Protein AF-V5A1P6-F1 (afdb_monomer_lite)

Secondary structure (DSSP, 8-state):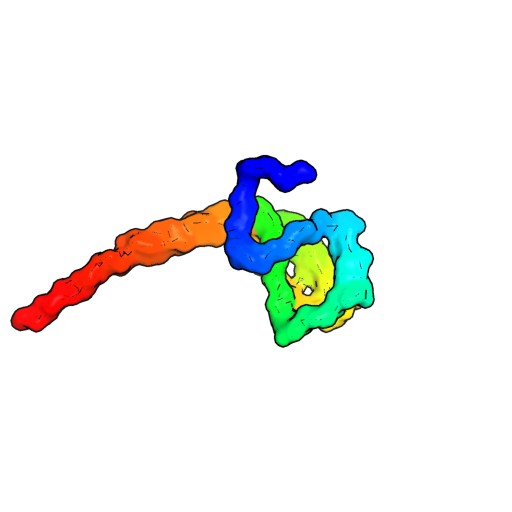
--SSS---TT-----GGGHHHHHHH---SSPEEE--SSSHHHHHHHHHHHHTT--EEE-TTHHHHHHHHHHHHGGG--------

Sequence (84 aa):
MREAQGWIDGDENVPLGKLRDWAADADPGGEVFTYCKIGKSSYMATRILAEHGIDARSLTGGYYRYEAAVADDESDTEPARAYS

Structure (mmCIF, N/CA/C/O backbone):
data_AF-V5A1P6-F1
#
_entry.id   AF-V5A1P6-F1
#
loop_
_atom_site.group_PDB
_atom_site.id
_atom_site.type_symbol
_atom_site.label_atom_id
_atom_site.label_alt_id
_atom_site.label_comp_id
_atom_site.label_asym_id
_atom_site.label_entity_id
_atom_site.label_seq_id
_atom_site.pdbx_PDB_ins_code
_atom_site.Cartn_x
_atom_site.Cartn_y
_atom_site.Cartn_z
_atom_site.occupancy
_atom_site.B_iso_or_equiv
_atom_site.auth_seq_id
_atom_site.auth_comp_id
_atom_site.auth_asym_id
_atom_site.auth_atom_id
_atom_site.pdbx_PDB_model_num
ATOM 1 N N . MET A 1 1 ? 1.110 14.445 -6.404 1.00 38.62 1 MET A N 1
ATOM 2 C CA . MET A 1 1 ? 1.784 14.396 -7.718 1.00 38.62 1 MET A CA 1
ATOM 3 C C . MET A 1 1 ? 1.774 12.957 -8.197 1.00 38.62 1 MET A C 1
ATOM 5 O O . MET A 1 1 ? 2.654 12.185 -7.830 1.00 38.62 1 MET A O 1
ATOM 9 N N . ARG A 1 2 ? 0.715 12.593 -8.923 1.00 51.69 2 ARG A N 1
ATOM 10 C CA . ARG A 1 2 ? 0.587 11.320 -9.632 1.00 51.69 2 ARG A CA 1
ATOM 11 C C . ARG A 1 2 ? 0.944 11.626 -11.085 1.00 51.69 2 ARG A C 1
ATOM 13 O O . ARG A 1 2 ? 0.057 11.770 -11.901 1.00 51.69 2 ARG A O 1
ATOM 20 N N . GLU A 1 3 ? 2.227 11.859 -11.359 1.00 42.53 3 GLU A N 1
ATOM 21 C CA . GLU A 1 3 ? 2.721 12.084 -12.722 1.00 42.53 3 GLU A CA 1
ATOM 22 C C . GLU A 1 3 ? 4.075 11.364 -12.877 1.00 42.53 3 GLU A C 1
ATOM 24 O O . GLU A 1 3 ? 5.055 11.691 -12.202 1.00 42.53 3 GLU A O 1
ATOM 29 N N . ALA A 1 4 ? 4.067 10.328 -13.726 1.00 47.53 4 ALA A N 1
ATOM 30 C CA . ALA A 1 4 ? 5.218 9.698 -14.384 1.00 47.53 4 ALA A CA 1
ATOM 31 C C . ALA A 1 4 ? 6.160 8.753 -13.600 1.00 47.53 4 ALA A C 1
ATOM 33 O O . ALA A 1 4 ? 7.358 8.777 -13.865 1.00 47.53 4 ALA A O 1
ATOM 34 N N . GLN A 1 5 ? 5.699 7.927 -12.646 1.00 64.75 5 GLN A N 1
ATOM 35 C CA . GLN A 1 5 ? 6.624 7.033 -11.898 1.00 64.75 5 GLN A CA 1
ATOM 36 C C . GLN A 1 5 ? 6.189 5.564 -11.783 1.00 64.75 5 GLN A C 1
ATOM 38 O O . GLN A 1 5 ? 6.655 4.873 -10.881 1.00 64.75 5 GLN A O 1
ATOM 43 N N . GLY A 1 6 ? 5.351 5.113 -12.723 1.00 75.31 6 GLY A N 1
ATOM 4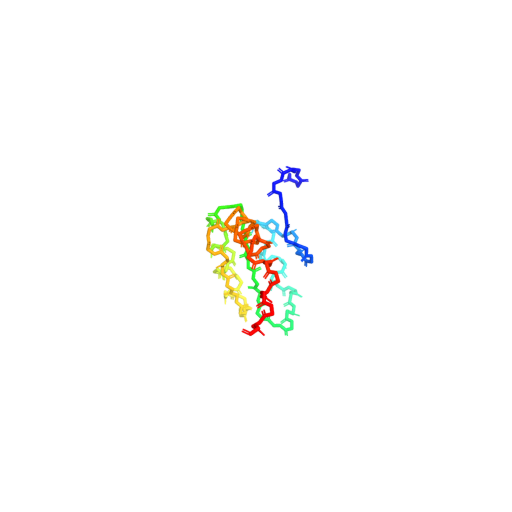4 C CA . GLY A 1 6 ? 4.884 3.730 -12.824 1.00 75.31 6 GLY A CA 1
ATOM 45 C C . GLY A 1 6 ? 3.905 3.315 -11.722 1.00 75.31 6 GLY A C 1
ATOM 46 O O . GLY A 1 6 ? 3.872 3.907 -10.638 1.00 75.31 6 GLY A O 1
ATOM 47 N N . TRP A 1 7 ? 3.046 2.350 -12.034 1.00 89.00 7 TRP A N 1
ATOM 48 C CA . TRP A 1 7 ? 2.072 1.773 -11.109 1.00 89.00 7 TRP A CA 1
ATOM 49 C C . TRP A 1 7 ? 1.837 0.305 -11.458 1.00 89.00 7 TRP A C 1
ATOM 51 O O . TRP A 1 7 ? 2.076 -0.118 -12.586 1.00 89.00 7 TRP A O 1
ATOM 61 N N . ILE A 1 8 ? 1.387 -0.465 -10.476 1.00 89.50 8 ILE A N 1
ATOM 62 C CA . ILE A 1 8 ? 0.950 -1.846 -10.674 1.00 89.50 8 ILE A CA 1
ATOM 63 C C . ILE A 1 8 ? -0.534 -1.810 -11.037 1.00 89.50 8 ILE A C 1
ATOM 65 O O . ILE A 1 8 ? -1.308 -1.109 -10.384 1.00 89.50 8 ILE A O 1
ATOM 69 N N . ASP A 1 9 ? -0.940 -2.530 -12.081 1.00 88.81 9 ASP A N 1
ATOM 70 C CA . ASP A 1 9 ? -2.344 -2.557 -12.489 1.00 88.81 9 ASP A CA 1
ATOM 71 C C . ASP A 1 9 ? -3.248 -3.082 -11.365 1.00 88.81 9 ASP A C 1
ATOM 73 O O . ASP A 1 9 ? -2.941 -4.065 -10.690 1.00 88.81 9 ASP A O 1
ATOM 77 N N . GLY A 1 10 ? -4.371 -2.391 -11.157 1.00 88.69 10 GLY A N 1
ATOM 78 C CA . GLY A 1 10 ? -5.294 -2.664 -10.054 1.00 88.69 10 GLY A CA 1
ATOM 79 C C . GLY A 1 10 ? -4.896 -2.039 -8.713 1.00 88.69 10 GLY A C 1
ATOM 80 O O . GLY A 1 10 ? -5.584 -2.282 -7.724 1.00 88.69 10 GLY A O 1
ATOM 81 N N . ASP A 1 11 ? -3.831 -1.230 -8.653 1.00 91.31 11 ASP A N 1
ATOM 82 C CA . ASP A 1 11 ? -3.460 -0.536 -7.421 1.00 91.31 11 ASP A CA 1
ATOM 83 C C . ASP A 1 11 ? -4.400 0.619 -7.042 1.00 91.31 11 ASP A C 1
ATOM 85 O O . ASP A 1 11 ? -5.020 1.288 -7.873 1.00 91.31 11 ASP A O 1
ATOM 89 N N . GLU A 1 12 ? -4.441 0.910 -5.742 1.00 91.06 12 GLU A N 1
ATOM 90 C CA . GLU A 1 12 ? -5.051 2.123 -5.215 1.00 91.06 12 GLU A CA 1
ATOM 91 C C . GLU A 1 12 ? -3.966 3.079 -4.710 1.00 91.06 12 GLU A C 1
ATOM 93 O O . GLU A 1 12 ? -3.162 2.757 -3.832 1.00 91.06 12 GLU A O 1
ATOM 98 N N . ASN A 1 13 ? -3.941 4.303 -5.246 1.00 90.69 13 ASN A N 1
ATOM 99 C CA . ASN A 1 13 ? -2.967 5.297 -4.811 1.00 90.69 13 ASN A CA 1
ATOM 100 C C . ASN A 1 13 ? -3.435 6.039 -3.558 1.00 90.69 13 ASN A C 1
ATOM 102 O O . ASN A 1 13 ? -4.153 7.036 -3.644 1.00 90.69 13 ASN A O 1
ATOM 106 N N . VAL A 1 14 ? -2.922 5.611 -2.406 1.00 92.38 14 VAL A N 1
ATOM 107 C CA . VAL A 1 14 ? -3.159 6.263 -1.115 1.00 92.38 14 VAL A CA 1
ATOM 108 C C . VAL A 1 14 ? -1.890 6.997 -0.655 1.00 92.38 14 VAL A C 1
ATOM 110 O O . VAL A 1 14 ? -0.875 6.365 -0.348 1.00 92.38 14 VAL A O 1
ATOM 113 N N . PRO A 1 15 ? -1.881 8.344 -0.595 1.00 90.38 15 PRO A N 1
ATOM 114 C CA . PRO A 1 15 ? -0.758 9.086 -0.029 1.00 90.38 15 PRO A CA 1
ATOM 115 C C . PRO A 1 15 ? -0.532 8.713 1.440 1.00 90.38 15 PRO A C 1
ATOM 117 O O . PRO A 1 15 ? -1.485 8.661 2.209 1.00 90.38 15 PRO A O 1
ATOM 120 N N . LEU A 1 16 ? 0.727 8.564 1.869 1.00 90.12 16 LEU A N 1
ATOM 121 C CA . LEU A 1 16 ? 1.060 8.137 3.240 1.00 90.12 16 LEU A CA 1
ATOM 122 C C . LEU A 1 16 ? 0.385 8.993 4.332 1.00 90.12 16 LEU A C 1
ATOM 124 O O . LEU A 1 16 ? -0.041 8.466 5.352 1.00 90.12 16 LEU A O 1
ATOM 128 N N . GLY A 1 17 ? 0.253 10.306 4.109 1.00 92.12 17 GLY A N 1
ATOM 129 C CA . GLY A 1 17 ? -0.420 11.214 5.046 1.00 92.12 17 GLY A CA 1
ATOM 130 C C . GLY A 1 17 ? -1.932 10.991 5.181 1.00 92.12 17 GLY A C 1
ATOM 131 O O . GLY A 1 17 ? -2.494 11.392 6.188 1.00 92.12 17 GLY A O 1
ATOM 132 N N . LYS A 1 18 ? -2.566 10.339 4.200 1.00 94.25 18 LYS A N 1
ATOM 133 C CA . LYS A 1 18 ? -3.993 9.974 4.190 1.00 94.25 18 LYS A CA 1
ATOM 134 C C . LYS A 1 18 ? -4.236 8.502 4.536 1.00 94.25 18 LYS A C 1
ATOM 136 O O . LYS A 1 18 ? -5.378 8.071 4.604 1.00 94.25 18 LYS A O 1
ATOM 141 N N . LEU A 1 19 ? -3.169 7.724 4.732 1.00 95.19 19 LEU A N 1
ATOM 142 C CA . LEU A 1 19 ? -3.270 6.278 4.912 1.00 95.19 19 LEU A CA 1
ATOM 143 C C . LEU A 1 19 ? -3.996 5.892 6.202 1.00 95.19 19 LEU A C 1
ATOM 145 O O . LEU A 1 19 ? -4.662 4.870 6.226 1.00 95.19 19 LEU A O 1
ATOM 149 N N . ARG A 1 20 ? -3.886 6.707 7.258 1.00 95.69 20 ARG A N 1
ATO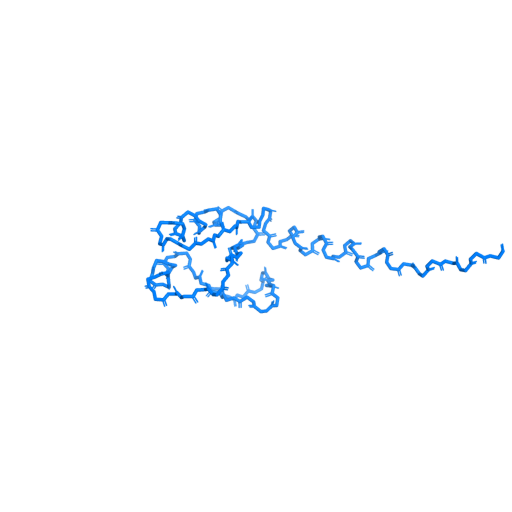M 150 C CA . ARG A 1 20 ? -4.606 6.468 8.519 1.00 95.69 20 ARG A CA 1
ATOM 151 C C . ARG A 1 20 ? -6.111 6.615 8.355 1.00 95.69 20 ARG A C 1
ATOM 153 O O . ARG A 1 20 ? -6.847 5.770 8.840 1.00 95.69 20 ARG A O 1
ATOM 160 N N . ASP A 1 21 ? -6.537 7.657 7.645 1.00 96.50 21 ASP A N 1
ATOM 161 C CA . ASP A 1 21 ? -7.954 7.895 7.366 1.00 96.50 21 ASP A CA 1
ATOM 162 C C . ASP A 1 21 ? -8.505 6.765 6.493 1.00 96.50 21 ASP A C 1
ATOM 164 O O . ASP A 1 21 ? -9.531 6.183 6.810 1.00 96.50 21 ASP A O 1
ATOM 168 N N . TRP A 1 22 ? -7.761 6.379 5.452 1.00 95.44 22 TRP A N 1
ATOM 169 C CA . TRP A 1 22 ? -8.104 5.222 4.627 1.00 95.44 22 TRP A CA 1
ATOM 170 C C . TRP A 1 22 ? -8.229 3.937 5.458 1.00 95.44 22 TRP A C 1
ATOM 172 O O . TRP A 1 22 ? -9.221 3.227 5.352 1.00 95.44 22 TRP A O 1
ATOM 182 N N . ALA A 1 23 ? -7.256 3.660 6.330 1.00 96.00 23 ALA A N 1
ATOM 183 C CA . ALA A 1 23 ? -7.224 2.453 7.153 1.00 96.00 23 ALA A CA 1
ATOM 184 C C . ALA A 1 23 ? -8.305 2.419 8.243 1.00 96.00 23 ALA A C 1
ATOM 186 O O . ALA A 1 23 ? -8.557 1.361 8.809 1.00 96.00 23 ALA A O 1
ATOM 187 N N . ALA A 1 24 ? -8.917 3.557 8.581 1.00 96.06 24 ALA A N 1
ATOM 188 C CA . ALA A 1 24 ? -10.011 3.606 9.545 1.00 96.06 24 ALA A CA 1
ATOM 189 C C . ALA A 1 24 ? -11.316 3.023 8.976 1.00 96.06 24 ALA A C 1
ATOM 191 O O . ALA A 1 24 ? -12.084 2.432 9.731 1.00 96.06 24 ALA A O 1
ATOM 192 N N . ASP A 1 25 ? -11.530 3.162 7.665 1.00 95.38 25 ASP A N 1
ATOM 193 C CA . ASP A 1 25 ? -12.750 2.730 6.971 1.00 95.38 25 ASP A CA 1
ATOM 194 C C . ASP A 1 25 ? -12.521 1.520 6.041 1.00 95.38 25 ASP A C 1
ATOM 196 O O . ASP A 1 25 ? -13.464 1.011 5.432 1.00 95.38 25 ASP A O 1
ATOM 200 N N . ALA A 1 26 ? -11.274 1.064 5.896 1.00 93.12 26 ALA A N 1
ATOM 201 C CA . ALA A 1 26 ? -10.921 -0.039 5.012 1.00 93.12 26 ALA A CA 1
ATOM 202 C C . ALA A 1 26 ? -11.307 -1.404 5.607 1.00 93.12 26 ALA A C 1
ATOM 204 O O . ALA A 1 26 ? -10.915 -1.742 6.721 1.00 93.12 26 ALA A O 1
ATOM 205 N N . ASP A 1 27 ? -11.983 -2.225 4.801 1.00 91.38 27 ASP A N 1
ATOM 206 C CA . ASP A 1 27 ? -12.229 -3.649 5.061 1.00 91.38 27 ASP A CA 1
ATOM 207 C C . ASP A 1 27 ? -11.638 -4.482 3.910 1.00 91.38 27 ASP A C 1
ATOM 209 O O . ASP A 1 27 ? -12.350 -4.892 2.984 1.00 91.38 27 ASP A O 1
ATOM 213 N N . PRO A 1 28 ? -10.301 -4.637 3.860 1.00 87.50 28 PRO A N 1
ATOM 214 C CA . PRO A 1 28 ? -9.674 -5.410 2.806 1.00 87.50 28 PRO A CA 1
ATOM 215 C C . PRO A 1 28 ? -10.009 -6.891 3.004 1.00 87.50 28 PRO A C 1
ATOM 217 O O . PRO A 1 28 ? -9.662 -7.494 4.015 1.00 87.50 28 PRO A O 1
ATOM 220 N N . GLY A 1 29 ? -10.627 -7.512 1.996 1.00 89.38 29 GLY A N 1
ATOM 221 C CA . GLY A 1 29 ? -10.968 -8.942 2.002 1.00 89.38 29 GLY A CA 1
ATOM 222 C C . GLY A 1 29 ? -9.765 -9.903 1.959 1.00 89.38 29 GLY A C 1
ATOM 223 O O . GLY A 1 29 ? -9.938 -11.074 1.624 1.00 89.38 29 GLY A O 1
ATOM 224 N N . GLY A 1 30 ? -8.550 -9.422 2.235 1.00 91.31 30 GLY A N 1
ATOM 225 C CA . GLY A 1 30 ? -7.299 -10.170 2.171 1.00 91.31 30 GLY A CA 1
ATOM 226 C C . GLY A 1 30 ? -6.074 -9.320 2.530 1.00 91.31 30 GLY A C 1
ATOM 227 O O . GLY A 1 30 ? -6.195 -8.173 2.955 1.00 91.31 30 GLY A O 1
ATOM 228 N N . GLU A 1 31 ? -4.886 -9.900 2.348 1.00 95.06 31 GLU A N 1
ATOM 229 C CA . GLU A 1 31 ? -3.603 -9.237 2.618 1.00 95.06 31 GLU A CA 1
ATOM 230 C C . GLU A 1 31 ? -3.382 -8.029 1.690 1.00 95.06 31 GLU A C 1
ATOM 232 O O . GLU A 1 31 ? -3.520 -8.123 0.468 1.00 95.06 31 GLU A O 1
ATOM 237 N N . VAL A 1 32 ? -2.993 -6.892 2.272 1.00 95.56 32 VAL A N 1
ATOM 238 C CA . VAL A 1 32 ? -2.714 -5.651 1.542 1.00 95.56 32 VAL A CA 1
ATOM 239 C C . VAL A 1 32 ? -1.230 -5.549 1.201 1.00 95.56 32 VAL A C 1
ATOM 241 O O . VAL A 1 32 ? -0.361 -5.480 2.073 1.00 95.56 32 VAL A O 1
ATOM 244 N N . PHE A 1 33 ? -0.915 -5.431 -0.085 1.00 94.88 33 PHE A N 1
ATOM 245 C CA . PHE A 1 33 ? 0.442 -5.123 -0.526 1.00 94.88 33 PHE A CA 1
ATOM 246 C C . PHE A 1 33 ? 0.639 -3.617 -0.649 1.00 94.88 33 PHE A C 1
ATOM 248 O O . PHE A 1 33 ? -0.053 -2.930 -1.395 1.00 94.88 33 PHE A O 1
ATOM 255 N N . THR A 1 34 ? 1.633 -3.095 0.061 1.00 95.00 34 THR A N 1
ATOM 256 C CA . THR A 1 34 ? 2.053 -1.702 -0.070 1.00 95.00 34 THR A CA 1
ATOM 257 C C . THR A 1 34 ? 3.314 -1.624 -0.910 1.00 95.00 34 THR A C 1
ATOM 259 O O . THR A 1 34 ? 4.205 -2.470 -0.810 1.00 95.00 34 THR A O 1
ATOM 262 N N . TYR A 1 35 ? 3.441 -0.559 -1.693 1.00 94.50 35 TYR A N 1
ATOM 263 C CA . TYR A 1 35 ? 4.673 -0.260 -2.402 1.00 94.50 35 TYR A CA 1
ATOM 264 C C . TYR A 1 35 ? 4.847 1.249 -2.573 1.00 94.50 35 TYR A C 1
ATOM 266 O O . TYR A 1 35 ? 3.936 2.058 -2.408 1.00 94.50 35 TYR A O 1
ATOM 274 N N . CYS A 1 36 ? 6.078 1.646 -2.852 1.00 90.44 36 CYS A N 1
ATOM 275 C CA . CYS A 1 36 ? 6.380 2.958 -3.405 1.00 90.44 36 CYS A CA 1
ATOM 276 C C . CYS A 1 36 ? 7.489 2.774 -4.436 1.00 90.44 36 CYS A C 1
ATOM 278 O O . CYS A 1 36 ? 7.839 1.647 -4.756 1.00 90.44 36 CYS A O 1
ATOM 280 N N . LYS A 1 37 ? 8.095 3.847 -4.936 1.00 88.19 37 LYS A N 1
ATOM 281 C CA . LYS A 1 37 ? 9.084 3.754 -6.025 1.00 88.19 37 LYS A CA 1
ATOM 282 C C . LYS A 1 37 ? 10.292 2.877 -5.690 1.00 88.19 37 LYS A C 1
ATOM 284 O O . LYS A 1 37 ? 10.693 2.058 -6.500 1.00 88.19 37 LYS A O 1
ATOM 289 N N . ILE A 1 38 ? 10.834 3.042 -4.479 1.00 87.62 38 ILE A N 1
ATOM 290 C CA . ILE A 1 38 ? 12.070 2.382 -4.013 1.00 87.62 38 ILE A CA 1
ATOM 291 C C . ILE A 1 38 ? 11.908 1.671 -2.657 1.00 87.62 38 ILE A C 1
ATOM 293 O O . ILE A 1 38 ? 12.881 1.403 -1.961 1.00 87.62 38 ILE A O 1
ATOM 297 N N . GLY A 1 39 ? 10.673 1.443 -2.205 1.00 83.25 39 GLY A N 1
ATOM 298 C CA . GLY A 1 39 ? 10.361 0.689 -0.979 1.00 83.25 39 GLY A CA 1
ATOM 299 C C . GLY A 1 39 ? 10.427 1.449 0.359 1.00 83.25 39 GLY A C 1
ATOM 300 O O . GLY A 1 39 ? 9.832 0.995 1.331 1.00 83.25 39 GLY A O 1
ATOM 301 N N . LYS A 1 40 ? 11.057 2.633 0.450 1.00 84.94 40 LYS A N 1
ATOM 302 C CA . LYS A 1 40 ? 11.255 3.333 1.747 1.00 84.94 40 LYS A CA 1
ATOM 303 C C . LYS A 1 40 ? 9.961 3.643 2.516 1.00 84.94 40 LYS A C 1
ATOM 305 O O . LYS A 1 40 ? 9.847 3.330 3.695 1.00 84.94 40 LYS A O 1
ATOM 310 N N . SER A 1 41 ? 8.987 4.279 1.867 1.00 89.81 41 SER A N 1
ATOM 311 C CA . SER A 1 41 ? 7.719 4.657 2.516 1.00 89.81 41 SER A CA 1
ATOM 312 C C . SER A 1 41 ? 6.715 3.506 2.607 1.00 89.81 41 SER A C 1
ATOM 314 O O . SER A 1 41 ? 5.761 3.602 3.370 1.00 89.81 41 SER A O 1
ATOM 316 N N . SER A 1 42 ? 6.932 2.421 1.862 1.00 90.62 42 SER A N 1
ATOM 317 C CA . SER A 1 42 ? 6.072 1.235 1.898 1.00 90.62 42 SER A CA 1
ATOM 318 C C . SER A 1 42 ? 6.194 0.481 3.224 1.00 90.62 42 SER A C 1
ATOM 320 O O . SER A 1 42 ? 5.187 0.049 3.777 1.00 90.62 42 SER A O 1
ATOM 322 N N . TYR A 1 43 ? 7.392 0.421 3.810 1.00 91.00 43 TYR A N 1
ATOM 323 C CA . TYR A 1 43 ? 7.554 -0.122 5.159 1.00 91.00 43 TYR A CA 1
ATOM 324 C C . TYR A 1 43 ? 6.743 0.664 6.202 1.00 91.00 43 TYR A C 1
ATOM 326 O O . TYR A 1 43 ? 6.053 0.074 7.029 1.00 91.00 43 TYR A O 1
ATOM 334 N N . MET A 1 44 ? 6.771 2.000 6.128 1.00 93.38 44 MET A N 1
ATOM 335 C CA . MET A 1 44 ? 5.980 2.850 7.027 1.00 93.38 44 MET A CA 1
ATOM 336 C C . MET A 1 44 ? 4.479 2.638 6.828 1.00 93.38 44 MET A C 1
ATOM 338 O O . MET A 1 44 ? 3.745 2.545 7.806 1.00 93.38 44 MET A O 1
ATOM 342 N N . ALA A 1 45 ? 4.033 2.513 5.575 1.00 95.38 45 ALA A N 1
ATOM 343 C CA . ALA A 1 45 ? 2.646 2.194 5.263 1.00 95.38 45 ALA A CA 1
ATOM 344 C C . ALA A 1 45 ? 2.220 0.856 5.880 1.00 95.38 45 ALA A C 1
ATOM 346 O O . ALA A 1 45 ? 1.195 0.791 6.544 1.00 95.38 45 ALA A O 1
ATOM 347 N N . THR A 1 46 ? 3.056 -0.177 5.753 1.00 95.62 46 THR A N 1
ATOM 348 C CA . THR A 1 46 ? 2.806 -1.500 6.346 1.00 95.62 46 THR A CA 1
ATOM 349 C C . THR A 1 46 ? 2.638 -1.418 7.865 1.00 95.62 46 THR A C 1
ATOM 351 O O . THR A 1 46 ? 1.752 -2.054 8.424 1.00 95.62 46 THR A O 1
ATOM 354 N N . ARG A 1 47 ? 3.452 -0.601 8.550 1.00 95.50 47 ARG A N 1
ATOM 355 C CA . ARG A 1 47 ? 3.320 -0.397 10.001 1.00 95.50 47 ARG A CA 1
ATOM 356 C C . ARG A 1 47 ? 2.017 0.301 10.377 1.00 95.50 47 ARG A C 1
ATOM 358 O O . ARG A 1 47 ? 1.362 -0.162 11.298 1.00 95.50 47 ARG A O 1
ATOM 365 N N . ILE A 1 48 ? 1.631 1.341 9.639 1.00 96.38 48 ILE A N 1
ATOM 366 C CA . ILE A 1 48 ? 0.357 2.042 9.857 1.00 96.38 48 ILE A CA 1
ATOM 367 C C . ILE A 1 48 ? -0.823 1.079 9.676 1.00 96.38 48 ILE A C 1
ATOM 369 O O . ILE A 1 48 ? -1.710 1.045 10.516 1.00 96.38 48 ILE A O 1
ATOM 373 N N . LEU A 1 49 ? -0.824 0.268 8.617 1.00 96.62 49 LEU A N 1
ATOM 374 C CA . LEU A 1 49 ? -1.893 -0.704 8.372 1.00 96.62 49 LEU A CA 1
ATOM 375 C C . LEU A 1 49 ? -1.976 -1.762 9.481 1.00 96.62 49 LEU A C 1
ATOM 377 O O . LEU A 1 49 ? -3.065 -2.053 9.971 1.00 96.62 49 LEU A O 1
ATOM 381 N N . ALA A 1 50 ? -0.829 -2.258 9.949 1.00 95.69 50 ALA A N 1
ATOM 382 C CA . ALA A 1 50 ? -0.779 -3.212 11.053 1.00 95.69 50 ALA A CA 1
ATOM 383 C C . ALA A 1 50 ? -1.341 -2.635 12.368 1.00 95.69 50 ALA A C 1
ATOM 385 O O . ALA A 1 50 ? -1.978 -3.362 13.126 1.00 95.69 50 ALA A O 1
ATOM 386 N N . GLU A 1 51 ? -1.156 -1.335 12.638 1.00 96.38 51 GLU A N 1
ATOM 387 C CA . GLU A 1 51 ? -1.770 -0.661 13.798 1.00 96.38 51 GLU A CA 1
ATOM 388 C C . GLU A 1 51 ? -3.306 -0.634 13.725 1.00 96.38 51 GLU A C 1
ATOM 390 O O . GLU A 1 51 ? -3.967 -0.570 14.760 1.00 96.38 51 GLU A O 1
ATOM 395 N N . HIS A 1 52 ? -3.874 -0.733 12.522 1.00 95.94 52 HIS A N 1
ATOM 396 C CA . HIS A 1 52 ? -5.314 -0.813 12.273 1.00 95.94 52 HIS A CA 1
ATOM 397 C C . HIS A 1 52 ? -5.824 -2.262 12.149 1.00 95.94 52 HIS A C 1
ATOM 399 O O . HIS A 1 52 ? -6.980 -2.481 11.801 1.00 95.94 52 HIS A O 1
ATOM 405 N N . GLY A 1 53 ? -4.985 -3.265 12.436 1.00 95.50 53 GLY A N 1
ATOM 406 C CA . GLY A 1 53 ? -5.360 -4.680 12.341 1.00 95.50 53 GLY A CA 1
ATOM 407 C C . GLY A 1 53 ? -5.446 -5.219 10.910 1.00 95.50 53 GLY A C 1
ATOM 408 O O . GLY A 1 53 ? -5.926 -6.332 10.713 1.00 95.50 53 GLY A O 1
ATOM 409 N N . ILE A 1 54 ? -4.968 -4.457 9.923 1.00 97.12 54 ILE A N 1
ATOM 410 C CA . ILE A 1 54 ? -4.920 -4.873 8.521 1.00 97.12 54 ILE A CA 1
ATOM 411 C C . ILE A 1 54 ? -3.638 -5.677 8.292 1.00 97.12 54 ILE A C 1
ATOM 413 O O . ILE A 1 54 ? -2.535 -5.183 8.546 1.00 97.12 54 ILE A O 1
ATOM 417 N N . ASP A 1 55 ? -3.780 -6.904 7.786 1.00 97.06 55 ASP A N 1
ATOM 418 C CA . ASP A 1 55 ? -2.634 -7.710 7.366 1.00 97.06 55 ASP A CA 1
ATOM 419 C C . ASP A 1 55 ? -2.010 -7.092 6.113 1.00 97.06 55 ASP A C 1
ATOM 421 O O . ASP A 1 55 ? -2.686 -6.884 5.102 1.00 97.06 55 ASP A O 1
ATOM 425 N N . ALA A 1 56 ? -0.730 -6.739 6.194 1.00 96.25 56 ALA A N 1
ATOM 426 C CA . ALA A 1 56 ? -0.062 -5.998 5.142 1.00 96.25 56 ALA A CA 1
ATOM 427 C C . ALA A 1 56 ? 1.401 -6.405 4.967 1.00 96.25 56 ALA A C 1
ATOM 429 O O . ALA A 1 56 ? 2.127 -6.666 5.931 1.00 96.25 56 ALA A O 1
ATOM 430 N N . ARG A 1 57 ? 1.873 -6.360 3.717 1.00 95.38 57 ARG A N 1
ATOM 431 C CA . ARG A 1 57 ? 3.279 -6.593 3.358 1.00 95.38 57 ARG A CA 1
ATOM 432 C C . ARG A 1 57 ? 3.837 -5.485 2.480 1.00 95.38 57 ARG A C 1
ATOM 434 O O . ARG A 1 57 ? 3.148 -4.881 1.662 1.00 95.38 57 ARG A O 1
ATOM 441 N N . SER A 1 58 ? 5.131 -5.228 2.645 1.00 93.06 58 SER A N 1
ATOM 442 C CA . SER A 1 58 ? 5.872 -4.265 1.833 1.00 93.06 58 SER A CA 1
ATOM 443 C C . SER A 1 58 ? 6.548 -4.963 0.656 1.00 93.06 58 SER A C 1
ATOM 445 O O . SER A 1 58 ? 7.349 -5.884 0.846 1.00 93.06 58 SER A O 1
ATOM 447 N N . LEU A 1 59 ? 6.293 -4.477 -0.559 1.00 91.31 59 LEU A N 1
ATOM 448 C CA . LEU A 1 59 ? 7.073 -4.829 -1.745 1.00 91.31 59 LEU A CA 1
ATOM 449 C C . LEU A 1 59 ? 8.484 -4.238 -1.626 1.00 91.31 59 LEU A C 1
ATOM 451 O O . LEU A 1 59 ? 8.733 -3.045 -1.838 1.00 91.31 59 LEU A O 1
ATOM 455 N N . THR A 1 60 ? 9.429 -5.103 -1.263 1.00 87.06 60 THR A N 1
ATOM 456 C CA . THR A 1 60 ? 10.823 -4.724 -1.019 1.00 87.06 60 THR A CA 1
ATOM 457 C C . THR A 1 60 ? 11.515 -4.324 -2.317 1.00 87.06 60 THR A C 1
ATOM 459 O O . THR A 1 60 ? 11.627 -5.125 -3.238 1.00 87.06 60 THR A O 1
ATOM 462 N N . GLY A 1 61 ? 12.059 -3.107 -2.361 1.00 86.12 61 GLY A N 1
ATOM 463 C CA . GLY A 1 61 ? 12.671 -2.525 -3.563 1.00 86.12 61 GLY A CA 1
ATOM 464 C C . GLY A 1 61 ? 11.708 -1.668 -4.386 1.00 86.12 61 GLY A C 1
ATOM 465 O O . GLY A 1 61 ? 12.162 -0.897 -5.225 1.00 86.12 61 GLY A O 1
ATOM 466 N N . GLY A 1 62 ? 10.411 -1.704 -4.070 1.00 90.75 62 GLY A N 1
ATOM 467 C CA . GLY A 1 62 ? 9.412 -0.840 -4.683 1.00 90.75 62 GLY A CA 1
ATOM 468 C C . GLY A 1 62 ? 9.099 -1.164 -6.143 1.00 90.75 62 GLY A C 1
ATOM 469 O O . GLY A 1 62 ? 9.482 -2.210 -6.662 1.00 90.75 62 GLY A O 1
ATOM 470 N N . TYR A 1 63 ? 8.395 -0.235 -6.789 1.00 91.75 63 TYR A N 1
ATOM 471 C CA . TYR A 1 63 ? 7.913 -0.365 -8.162 1.00 91.75 63 TYR A CA 1
ATOM 472 C C . TYR A 1 63 ? 9.036 -0.685 -9.154 1.00 91.75 63 TYR A C 1
ATOM 474 O O . TYR A 1 63 ? 8.884 -1.602 -9.944 1.00 91.75 63 TYR A O 1
ATOM 482 N N . TYR A 1 64 ? 10.192 -0.016 -9.077 1.00 90.25 64 TYR A N 1
ATOM 483 C CA . TYR A 1 64 ? 11.263 -0.252 -10.056 1.00 90.25 64 TYR A CA 1
ATOM 484 C C . TYR A 1 64 ? 11.836 -1.669 -9.993 1.00 90.25 64 TYR A C 1
ATOM 486 O O . TYR A 1 64 ? 12.240 -2.219 -11.011 1.00 90.25 64 TYR A O 1
ATOM 494 N N . ARG A 1 65 ? 11.863 -2.284 -8.804 1.00 90.88 65 ARG A N 1
ATOM 495 C CA . ARG A 1 65 ? 12.279 -3.685 -8.688 1.00 90.88 65 ARG A CA 1
ATOM 496 C C . ARG A 1 65 ? 11.206 -4.631 -9.216 1.00 90.88 65 ARG A C 1
ATOM 498 O O . ARG A 1 65 ? 11.553 -5.632 -9.828 1.00 90.88 65 ARG A O 1
ATOM 505 N N . TYR A 1 66 ? 9.937 -4.325 -8.953 1.00 91.31 66 TYR A N 1
ATOM 506 C CA . TYR A 1 66 ? 8.818 -5.076 -9.513 1.00 91.31 66 TYR A CA 1
ATOM 507 C C . TYR A 1 66 ? 8.857 -5.045 -11.046 1.00 91.31 66 TYR A C 1
ATOM 509 O O . TYR A 1 66 ? 8.860 -6.095 -11.670 1.00 91.31 66 TYR A O 1
ATOM 517 N N . GLU A 1 67 ? 8.989 -3.858 -11.636 1.00 91.25 67 GLU A N 1
ATOM 518 C CA . GLU A 1 67 ? 9.063 -3.657 -13.085 1.00 91.25 67 GLU A CA 1
ATOM 519 C C . GLU A 1 67 ? 10.242 -4.411 -13.714 1.00 91.25 67 GLU A C 1
ATOM 521 O O . GLU A 1 67 ? 10.055 -5.104 -14.709 1.00 91.25 67 GLU A O 1
ATOM 526 N N . ALA A 1 68 ? 11.431 -4.349 -13.102 1.00 90.50 68 ALA A N 1
ATOM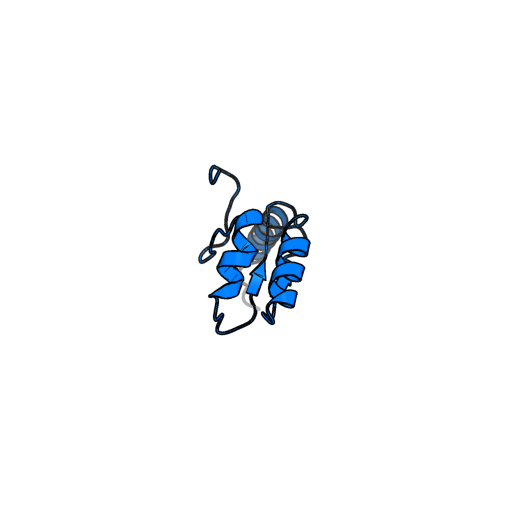 527 C CA . ALA A 1 68 ? 12.582 -5.12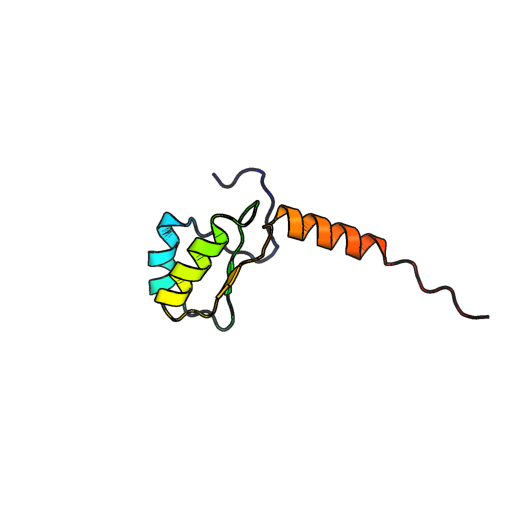5 -13.561 1.00 90.50 68 ALA A CA 1
ATOM 528 C C . ALA A 1 68 ? 12.317 -6.640 -13.509 1.00 90.50 68 ALA A C 1
ATOM 530 O O . ALA A 1 68 ? 12.582 -7.338 -14.477 1.00 90.50 68 ALA A O 1
ATOM 531 N N . ALA A 1 69 ? 11.740 -7.142 -12.412 1.00 89.38 69 ALA A N 1
ATOM 532 C CA . ALA A 1 69 ? 11.439 -8.566 -12.272 1.00 89.38 69 ALA A CA 1
ATOM 533 C C . ALA A 1 69 ? 10.407 -9.059 -13.299 1.00 89.38 69 ALA A C 1
ATOM 535 O O . ALA A 1 69 ? 10.550 -10.161 -13.814 1.00 89.38 69 ALA A O 1
ATOM 536 N N . VAL A 1 70 ? 9.394 -8.245 -13.612 1.00 88.12 70 VAL A N 1
ATOM 537 C CA . VAL A 1 70 ? 8.402 -8.565 -14.651 1.00 88.12 70 VAL A CA 1
ATOM 538 C C . VAL A 1 70 ? 9.045 -8.566 -16.042 1.00 88.12 70 VAL A C 1
ATOM 540 O O . VAL A 1 70 ? 8.742 -9.434 -16.851 1.00 88.12 70 VAL A O 1
ATOM 543 N N . ALA A 1 71 ? 9.961 -7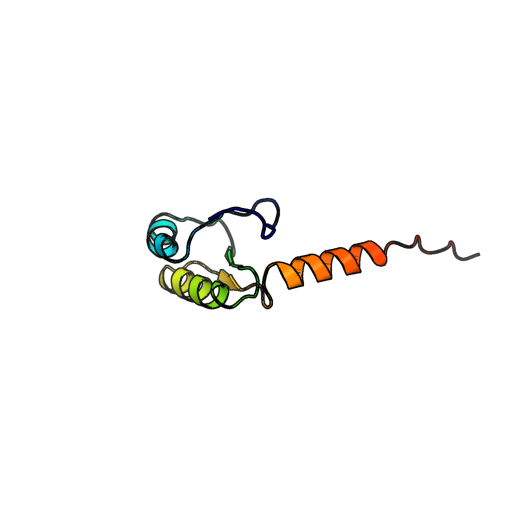.634 -16.321 1.00 84.00 71 ALA A N 1
ATOM 544 C CA . ALA A 1 71 ? 10.664 -7.585 -17.602 1.00 84.00 71 ALA A CA 1
ATOM 545 C C . ALA A 1 71 ? 11.619 -8.777 -17.819 1.00 84.00 71 ALA A C 1
ATOM 547 O O . ALA A 1 71 ? 11.744 -9.250 -18.947 1.00 84.00 71 ALA A O 1
ATOM 548 N N . ASP A 1 72 ? 12.282 -9.258 -16.761 1.00 76.69 72 ASP A N 1
ATOM 549 C CA . ASP A 1 72 ? 13.124 -10.461 -16.813 1.00 76.69 72 ASP A CA 1
ATOM 550 C C . ASP A 1 72 ? 12.285 -11.737 -17.043 1.00 76.69 72 ASP A C 1
ATOM 552 O O . ASP A 1 72 ? 12.681 -12.582 -17.843 1.00 76.69 72 ASP A O 1
ATOM 556 N N . ASP A 1 73 ? 11.111 -11.870 -16.415 1.00 70.75 73 ASP A N 1
ATOM 557 C CA . ASP A 1 73 ? 10.239 -13.056 -16.550 1.00 70.75 73 ASP A CA 1
ATOM 558 C C . ASP A 1 73 ? 9.681 -13.218 -17.981 1.00 70.75 73 ASP A C 1
ATOM 560 O O . ASP A 1 73 ? 9.690 -14.308 -18.555 1.00 70.75 73 ASP A O 1
ATOM 564 N N . GLU A 1 74 ? 9.312 -12.107 -18.625 1.00 62.12 74 GLU A N 1
ATOM 565 C CA . GLU A 1 74 ? 8.864 -12.086 -20.027 1.00 62.12 74 GLU A CA 1
ATOM 566 C C . GLU A 1 74 ? 9.982 -12.474 -21.018 1.00 62.12 74 GLU A C 1
ATOM 568 O O . GLU A 1 74 ? 9.704 -12.858 -22.157 1.00 62.12 74 GLU A O 1
ATOM 573 N N . SER A 1 75 ? 11.253 -12.407 -20.600 1.00 57.00 75 SER A N 1
ATOM 574 C CA . SER A 1 75 ? 12.400 -12.791 -21.432 1.00 57.00 75 SER A CA 1
ATOM 575 C C . SER A 1 75 ? 12.713 -14.295 -21.422 1.00 57.00 75 SER A C 1
ATOM 577 O O . SER A 1 75 ? 13.479 -14.749 -22.272 1.00 57.00 75 SER A O 1
ATOM 579 N N . ASP A 1 76 ? 12.075 -15.073 -20.536 1.00 54.47 76 ASP A N 1
ATOM 580 C CA . ASP A 1 76 ? 12.283 -16.525 -20.392 1.00 54.47 76 ASP A CA 1
ATOM 581 C C . ASP A 1 76 ? 11.210 -17.370 -21.119 1.00 54.47 76 ASP A C 1
ATOM 583 O O . ASP A 1 76 ? 11.267 -18.600 -21.132 1.00 54.47 76 ASP A O 1
ATOM 587 N N . THR A 1 77 ? 10.250 -16.740 -21.813 1.00 50.28 77 THR A N 1
ATOM 588 C CA . THR A 1 77 ? 9.298 -17.456 -22.685 1.00 50.28 77 THR A CA 1
ATOM 589 C C . THR A 1 77 ? 9.931 -17.767 -24.052 1.00 50.28 77 THR A C 1
ATOM 591 O O . THR A 1 77 ? 9.471 -17.315 -25.100 1.00 50.28 77 THR A O 1
ATOM 594 N N . GLU A 1 78 ? 11.001 -18.566 -24.077 1.00 49.22 78 GLU A N 1
ATOM 595 C CA . GLU A 1 78 ? 11.359 -19.335 -25.276 1.00 49.22 78 GLU A CA 1
ATOM 596 C C . GLU A 1 78 ? 10.533 -20.635 -25.283 1.00 49.22 78 GLU A C 1
ATOM 598 O O . GLU A 1 78 ? 10.497 -21.348 -24.276 1.00 49.22 78 GLU A O 1
ATOM 603 N N . PRO A 1 79 ? 9.850 -21.003 -26.388 1.00 46.41 79 PRO A N 1
ATOM 604 C CA . PRO A 1 79 ? 9.100 -22.246 -26.420 1.00 46.41 79 PRO A CA 1
ATOM 605 C C . PRO A 1 79 ? 10.099 -23.393 -26.307 1.00 46.41 79 PRO A C 1
ATOM 607 O O . PRO A 1 79 ? 10.978 -23.546 -27.159 1.00 46.41 79 PRO A O 1
ATOM 610 N N . ALA A 1 80 ? 9.952 -24.200 -25.253 1.00 51.56 80 ALA A N 1
ATOM 611 C CA . ALA A 1 80 ? 10.677 -25.446 -25.069 1.00 51.56 80 ALA A CA 1
ATOM 612 C C . ALA A 1 80 ? 10.676 -26.221 -26.394 1.00 51.56 80 ALA A C 1
ATOM 614 O O . ALA A 1 80 ? 9.645 -26.737 -26.835 1.00 51.56 80 ALA A O 1
ATOM 615 N N . ARG A 1 81 ? 11.835 -26.233 -27.067 1.00 49.88 81 ARG A N 1
ATOM 616 C CA . ARG A 1 81 ? 12.038 -26.971 -28.311 1.00 49.88 81 ARG A CA 1
ATOM 617 C C . ARG A 1 81 ? 11.587 -28.404 -28.078 1.00 49.88 81 ARG A C 1
ATOM 619 O O . ARG A 1 81 ? 12.047 -29.060 -27.147 1.00 49.88 81 ARG A O 1
ATOM 626 N N . ALA A 1 82 ? 10.673 -28.847 -28.936 1.00 49.34 82 ALA A N 1
ATOM 627 C CA . ALA A 1 82 ? 10.213 -30.217 -29.019 1.00 49.34 82 ALA A CA 1
ATOM 628 C C . ALA A 1 82 ? 11.415 -31.169 -28.955 1.00 49.34 82 ALA A C 1
ATOM 630 O O . ALA A 1 82 ? 12.304 -31.109 -29.806 1.00 49.34 82 ALA A O 1
ATOM 631 N N . TYR A 1 83 ? 11.442 -32.017 -27.928 1.00 52.53 83 TYR A N 1
ATOM 632 C CA . TYR A 1 83 ? 12.349 -33.154 -27.875 1.00 52.53 83 TYR A CA 1
ATOM 633 C C . TYR A 1 83 ? 12.050 -34.052 -29.085 1.00 52.53 83 TYR A C 1
ATOM 635 O O . TYR A 1 83 ? 10.928 -34.546 -29.219 1.00 52.53 83 TYR A O 1
ATOM 643 N N . SER A 1 84 ? 13.037 -34.210 -29.972 1.00 56.00 84 SER A N 1
ATOM 644 C CA . SER A 1 84 ? 13.086 -35.237 -31.021 1.00 56.00 84 SER A CA 1
ATOM 645 C C . SER A 1 84 ? 13.878 -36.441 -30.543 1.00 56.00 84 SER A C 1
ATOM 647 O O . SER A 1 84 ? 14.994 -36.190 -30.029 1.00 56.00 84 SER A O 1
#

Foldseek 3Di:
DPPDQDDDPPDDDDDLVCLLVVLVPDDDPDEAEFFDRQQPCRVVSCVSNVVSVHHYDYPHGGDVVVVVVVVVVVVPPDPDPDDD

pLDDT: mean 83.77, std 16.53, range [38.62, 97.12]

Radius of gyration: 16.69 Å; chains: 1; bounding box: 26×50×45 Å